Protein AF-H9FH58-F1 (afdb_monomer_lite)

Structure (mmCIF, N/CA/C/O backbone):
data_AF-H9FH58-F1
#
_entry.id   AF-H9FH58-F1
#
loop_
_atom_site.group_PDB
_atom_site.id
_atom_site.type_symbol
_atom_site.label_atom_id
_atom_site.label_alt_id
_atom_site.label_comp_id
_atom_site.label_asym_id
_atom_site.label_entity_id
_atom_site.label_seq_id
_atom_site.pdbx_PDB_ins_code
_atom_site.Cartn_x
_atom_site.Cartn_y
_atom_site.Cartn_z
_atom_site.occupancy
_atom_site.B_iso_or_equiv
_atom_site.auth_seq_id
_atom_site.auth_comp_id
_atom_site.auth_asym_id
_atom_site.auth_atom_id
_atom_site.pdbx_PDB_model_num
ATOM 1 N N . VAL A 1 1 ? -19.636 12.873 12.690 1.00 59.12 1 VAL A N 1
ATOM 2 C CA . VAL A 1 1 ? -19.027 14.026 13.394 1.00 59.12 1 VAL A CA 1
ATOM 3 C C . VAL A 1 1 ? -17.526 13.959 13.181 1.00 59.12 1 VAL A C 1
ATOM 5 O O . VAL A 1 1 ? -16.937 12.943 13.521 1.00 59.12 1 VAL A O 1
ATOM 8 N N . VAL A 1 2 ? -16.922 14.980 12.570 1.00 65.88 2 VAL A N 1
ATOM 9 C CA . VAL A 1 2 ? -15.457 15.122 12.539 1.00 65.88 2 VAL A CA 1
ATOM 10 C C . VAL A 1 2 ? -15.047 15.713 13.886 1.00 65.88 2 VAL A C 1
ATOM 12 O O . VAL A 1 2 ? -15.538 16.774 14.254 1.00 65.88 2 VAL A O 1
ATOM 15 N N . THR A 1 3 ? -14.199 15.019 14.644 1.00 78.94 3 THR A N 1
ATOM 16 C CA . THR A 1 3 ? -13.825 15.411 16.018 1.00 78.94 3 THR A CA 1
ATOM 17 C C . THR A 1 3 ? -12.783 16.532 16.076 1.00 78.94 3 THR A C 1
ATOM 19 O O . THR A 1 3 ? -12.449 16.999 17.159 1.00 78.94 3 THR A O 1
ATOM 22 N N . GLY A 1 4 ? -12.224 16.944 14.932 1.00 82.50 4 GLY A N 1
ATOM 23 C CA . GLY A 1 4 ? -11.118 17.908 14.847 1.00 82.50 4 GLY A CA 1
ATOM 24 C C . GLY A 1 4 ? -9.753 17.335 15.250 1.00 82.50 4 GLY A C 1
ATOM 25 O O . GLY A 1 4 ? -8.734 18.002 15.083 1.00 82.50 4 GLY A O 1
ATOM 26 N N . HIS A 1 5 ? -9.703 16.092 15.738 1.00 80.56 5 HIS A N 1
ATOM 27 C CA . HIS A 1 5 ? -8.453 15.431 16.087 1.00 80.56 5 HIS A CA 1
ATOM 28 C C . HIS A 1 5 ? -7.691 15.034 14.815 1.00 80.56 5 HIS A C 1
ATOM 30 O O . HIS A 1 5 ? -8.183 14.243 14.011 1.00 80.56 5 HIS A O 1
ATOM 36 N N . ARG A 1 6 ? -6.484 15.582 14.634 1.00 84.88 6 ARG A N 1
ATOM 37 C CA . ARG A 1 6 ? -5.589 15.264 13.515 1.00 84.88 6 ARG A CA 1
ATOM 38 C C . ARG A 1 6 ? -4.343 14.560 14.032 1.00 84.88 6 ARG A C 1
ATOM 40 O O . ARG A 1 6 ? -3.690 15.055 14.946 1.00 84.88 6 ARG A O 1
ATOM 47 N N . GLN A 1 7 ? -3.985 13.458 13.386 1.00 85.81 7 GLN A N 1
ATOM 48 C CA . GLN A 1 7 ? -2.741 12.737 13.628 1.00 85.81 7 GLN A CA 1
ATOM 49 C C . GLN A 1 7 ? -1.915 12.701 12.345 1.00 85.81 7 GLN A C 1
ATOM 51 O O . GLN A 1 7 ? -2.460 12.543 11.255 1.00 85.81 7 GLN A O 1
ATOM 56 N N . SER A 1 8 ? -0.602 12.856 12.488 1.00 87.75 8 SER A N 1
ATOM 57 C CA . SER A 1 8 ? 0.360 12.755 11.390 1.00 87.75 8 SER A CA 1
ATOM 58 C C . SER A 1 8 ? 1.288 11.585 11.662 1.00 87.75 8 SER A C 1
ATOM 60 O O . SER A 1 8 ? 1.743 11.445 12.792 1.00 87.75 8 SER A O 1
ATOM 62 N N . PHE A 1 9 ? 1.608 10.790 10.645 1.00 88.62 9 PHE A N 1
ATOM 63 C CA . PHE A 1 9 ? 2.511 9.642 10.748 1.00 8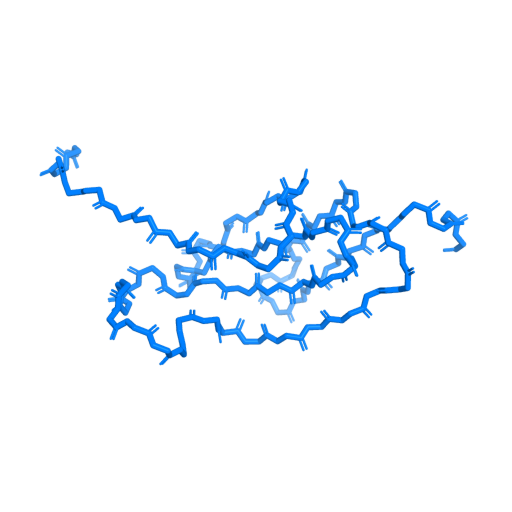8.62 9 PHE A CA 1
ATOM 64 C C . PHE A 1 9 ? 3.697 9.864 9.807 1.00 88.62 9 PHE A C 1
ATOM 66 O O . PHE A 1 9 ? 3.504 10.100 8.617 1.00 88.62 9 PHE A O 1
ATOM 73 N N . GLY A 1 10 ? 4.920 9.849 10.341 1.00 88.19 10 GLY A N 1
ATOM 74 C CA . GLY A 1 10 ? 6.125 10.116 9.551 1.00 88.19 10 GLY A CA 1
ATOM 75 C C . GLY A 1 10 ? 6.616 8.863 8.839 1.00 88.19 10 GLY A C 1
ATOM 76 O O . GLY A 1 10 ? 7.027 7.917 9.498 1.00 88.19 10 GLY A O 1
ATOM 77 N N . THR A 1 11 ? 6.597 8.837 7.513 1.00 89.69 11 THR A N 1
ATOM 78 C CA . THR A 1 11 ? 7.006 7.670 6.721 1.00 89.69 11 THR A CA 1
ATOM 79 C C . THR A 1 11 ? 8.486 7.733 6.337 1.00 89.69 11 THR A C 1
ATOM 81 O O . THR A 1 11 ? 9.113 8.786 6.382 1.00 89.69 11 THR A O 1
ATOM 84 N N . ASN A 1 12 ? 9.064 6.589 5.955 1.00 89.81 12 ASN A N 1
ATOM 85 C CA . ASN A 1 12 ? 10.462 6.526 5.498 1.00 89.81 12 ASN A CA 1
ATOM 86 C C . ASN A 1 12 ? 10.616 6.893 4.009 1.00 89.81 12 ASN A C 1
ATOM 88 O O . ASN A 1 12 ? 11.732 7.014 3.514 1.00 89.81 12 ASN A O 1
ATOM 92 N N . SER A 1 13 ? 9.503 6.983 3.279 1.00 95.81 13 SER A N 1
ATOM 93 C CA . SER A 1 13 ? 9.438 7.246 1.843 1.00 95.81 13 SER A CA 1
ATOM 94 C C . SER A 1 13 ? 8.043 7.763 1.476 1.00 95.81 13 SER A C 1
ATOM 96 O O . SER A 1 13 ? 7.108 7.633 2.276 1.00 95.81 13 SER A O 1
ATOM 98 N N . ASP A 1 14 ? 7.900 8.324 0.276 1.00 97.69 14 ASP A N 1
ATOM 99 C CA . ASP A 1 14 ? 6.630 8.841 -0.238 1.00 97.69 14 ASP A CA 1
ATOM 100 C C . ASP A 1 14 ? 5.589 7.719 -0.318 1.00 97.69 14 ASP A C 1
ATOM 102 O O . ASP A 1 14 ? 5.874 6.633 -0.830 1.00 97.69 14 ASP A O 1
ATOM 106 N N . VAL A 1 15 ? 4.385 7.971 0.197 1.00 97.75 15 VAL A N 1
ATOM 107 C CA . VAL A 1 15 ? 3.240 7.059 0.071 1.00 97.75 15 VAL A CA 1
ATOM 108 C C . VAL A 1 15 ? 2.558 7.331 -1.265 1.00 97.75 15 VAL A C 1
ATOM 110 O O . VAL A 1 15 ? 2.141 8.456 -1.523 1.00 97.75 15 VAL A O 1
ATOM 113 N N . LEU A 1 16 ? 2.457 6.305 -2.108 1.00 98.12 16 LEU A N 1
ATOM 114 C CA . LEU A 1 16 ? 1.916 6.403 -3.467 1.00 98.12 16 LEU A CA 1
ATOM 115 C C . LEU A 1 16 ? 0.548 5.726 -3.615 1.00 98.12 16 LEU A C 1
ATOM 117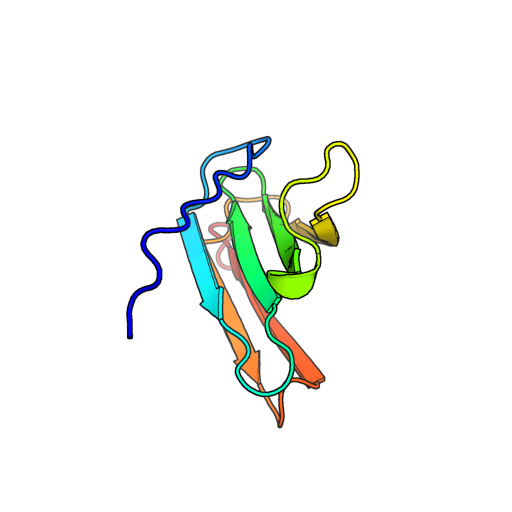 O O . LEU A 1 16 ? -0.221 6.096 -4.497 1.00 98.12 16 LEU A O 1
ATOM 121 N N . ALA A 1 17 ? 0.232 4.760 -2.750 1.00 98.25 17 ALA A N 1
ATOM 122 C CA . ALA A 1 17 ? -1.041 4.047 -2.754 1.00 98.25 17 ALA A CA 1
ATOM 123 C C . ALA A 1 17 ? -1.544 3.835 -1.326 1.00 98.25 17 ALA A C 1
ATOM 125 O O . ALA A 1 17 ? -0.751 3.567 -0.422 1.00 98.25 17 ALA A O 1
ATOM 126 N N . GLN A 1 18 ? -2.858 3.934 -1.120 1.00 97.81 18 GLN A N 1
ATOM 127 C CA . GLN A 1 18 ? -3.478 3.726 0.186 1.00 97.81 18 GLN A CA 1
ATOM 128 C C . GLN A 1 18 ? -4.813 2.996 0.056 1.00 97.81 18 GLN A C 1
ATOM 130 O O . GLN A 1 18 ? -5.571 3.258 -0.875 1.00 97.81 18 GLN A O 1
ATOM 135 N N . GLN A 1 19 ? -5.116 2.122 1.016 1.00 97.56 19 GLN A N 1
ATOM 136 C CA . GLN A 1 19 ? -6.423 1.476 1.133 1.00 97.56 19 GLN A CA 1
ATOM 137 C C . GLN A 1 19 ? -6.779 1.276 2.607 1.00 97.56 19 GLN A C 1
ATOM 139 O O . GLN A 1 19 ? -5.968 0.790 3.396 1.00 97.56 19 GLN A O 1
ATOM 144 N N . PHE A 1 20 ? -8.005 1.644 2.973 1.00 96.19 20 PHE A N 1
ATOM 145 C CA . PHE A 1 20 ? -8.526 1.476 4.327 1.00 96.19 20 PHE A CA 1
ATOM 146 C C . PHE A 1 20 ? -9.278 0.146 4.465 1.00 96.19 20 PHE A C 1
ATOM 148 O O . PHE A 1 20 ? -10.082 -0.189 3.590 1.00 96.19 20 PHE A O 1
ATOM 155 N N . ALA A 1 21 ? -9.010 -0.587 5.548 1.00 94.81 21 ALA A N 1
ATOM 156 C CA . ALA A 1 21 ? -9.810 -1.721 6.005 1.00 94.81 21 ALA A CA 1
ATOM 157 C C . ALA A 1 21 ? -10.973 -1.221 6.879 1.00 94.81 21 ALA A C 1
ATOM 159 O O . ALA A 1 21 ? -10.809 -0.355 7.735 1.00 94.81 21 ALA A O 1
ATOM 160 N N . LEU A 1 22 ? -12.161 -1.753 6.626 1.00 88.12 22 LEU A N 1
ATOM 161 C CA . LEU A 1 22 ? -13.420 -1.425 7.281 1.00 88.12 22 LEU A CA 1
ATOM 162 C C . LEU A 1 22 ? -13.689 -2.293 8.517 1.00 88.12 22 LEU A C 1
ATOM 164 O O . LEU A 1 22 ? -14.269 -1.786 9.476 1.00 88.12 22 LEU A O 1
ATOM 168 N N . MET A 1 23 ? -13.292 -3.571 8.518 1.00 90.56 23 MET A N 1
ATOM 169 C CA . MET A 1 23 ? -13.543 -4.485 9.647 1.00 90.56 23 MET A CA 1
ATOM 170 C C . MET A 1 23 ? -12.522 -4.276 10.763 1.00 90.56 23 MET A C 1
ATOM 172 O O . MET A 1 23 ? -12.867 -4.285 11.947 1.00 90.56 23 MET A O 1
ATOM 176 N N . VAL A 1 24 ? -11.265 -4.043 10.391 1.00 86.56 24 VAL A N 1
ATOM 177 C CA . VAL A 1 24 ? -10.207 -3.589 11.297 1.00 86.56 24 VAL A CA 1
ATOM 178 C C . VAL A 1 24 ? -9.713 -2.224 10.825 1.00 86.56 24 VAL A C 1
ATOM 180 O O . VAL A 1 24 ? -9.355 -2.111 9.664 1.00 86.56 24 VAL A O 1
ATOM 183 N N . PRO A 1 25 ? -9.664 -1.174 11.668 1.00 88.88 25 PRO A N 1
ATOM 184 C CA . PRO A 1 25 ? -9.352 0.197 11.238 1.00 88.88 25 PRO A CA 1
ATOM 185 C C . PRO A 1 25 ? -7.851 0.395 10.948 1.00 88.88 25 PRO A C 1
ATOM 187 O O . PRO A 1 25 ? -7.156 1.187 11.591 1.00 88.88 25 PRO A O 1
ATOM 190 N N . LEU A 1 26 ? -7.361 -0.363 9.970 1.00 92.25 26 LEU A N 1
ATOM 191 C CA . LEU A 1 26 ? -6.018 -0.348 9.430 1.00 92.25 26 LEU A CA 1
ATOM 192 C C . LEU A 1 26 ? -6.010 0.460 8.133 1.00 92.25 26 LEU A C 1
ATOM 194 O O . LEU A 1 26 ? -6.814 0.235 7.230 1.00 92.25 26 LEU A O 1
ATOM 198 N N . LEU A 1 27 ? -5.053 1.373 8.013 1.00 95.12 27 LEU A N 1
ATOM 199 C CA . LEU A 1 27 ? -4.747 2.045 6.755 1.00 95.12 27 LEU A CA 1
ATOM 200 C C . LEU A 1 27 ? -3.497 1.412 6.153 1.00 95.12 27 LEU A C 1
ATOM 202 O O . LEU A 1 27 ? -2.408 1.623 6.683 1.00 95.12 27 LEU A O 1
ATOM 206 N N . PHE A 1 28 ? -3.639 0.655 5.068 1.00 97.12 28 PHE A N 1
ATOM 207 C CA . PHE A 1 28 ? -2.512 0.108 4.314 1.00 97.12 28 PHE A CA 1
ATOM 208 C C . PHE A 1 28 ? -1.930 1.174 3.390 1.00 97.12 28 PHE A C 1
ATOM 210 O O . PHE A 1 28 ? -2.673 1.918 2.754 1.00 97.12 28 PHE A O 1
ATOM 217 N N . ASN A 1 29 ? -0.602 1.233 3.310 1.00 97.62 29 ASN A N 1
ATOM 218 C CA . ASN A 1 29 ? 0.150 2.229 2.556 1.00 97.62 29 ASN A CA 1
ATOM 219 C C . ASN A 1 29 ? 1.223 1.520 1.739 1.00 97.62 29 ASN A C 1
ATOM 221 O O . ASN A 1 29 ? 2.008 0.766 2.308 1.00 97.62 29 ASN A O 1
ATOM 225 N N . GLY A 1 30 ? 1.267 1.786 0.438 1.00 98.19 30 GLY A N 1
ATOM 226 C CA . GLY A 1 30 ? 2.355 1.406 -0.455 1.00 98.19 30 GLY A CA 1
ATOM 227 C C . GLY A 1 30 ? 3.259 2.602 -0.742 1.00 98.19 30 GLY A C 1
ATOM 228 O O . GLY A 1 30 ? 2.767 3.697 -1.029 1.00 98.19 30 GLY A O 1
ATOM 229 N N . CYS A 1 31 ? 4.572 2.402 -0.662 1.00 97.94 31 CYS A N 1
ATOM 230 C CA . CYS A 1 31 ? 5.564 3.464 -0.791 1.00 97.94 31 CYS A CA 1
ATOM 231 C C . CYS A 1 31 ? 6.405 3.395 -2.066 1.00 97.94 31 CYS A C 1
ATOM 233 O O . CYS A 1 31 ? 6.597 2.338 -2.670 1.00 97.94 31 CYS A O 1
ATOM 235 N N . ARG A 1 32 ? 7.025 4.535 -2.401 1.00 98.38 32 ARG A N 1
ATOM 236 C CA . ARG A 1 32 ? 8.053 4.648 -3.445 1.00 98.38 32 ARG A CA 1
ATOM 237 C C . ARG A 1 32 ? 9.249 3.721 -3.205 1.00 98.38 32 ARG A C 1
ATOM 239 O O . ARG A 1 32 ? 9.837 3.233 -4.163 1.00 98.38 32 ARG A O 1
ATOM 246 N N . SER A 1 33 ? 9.591 3.460 -1.946 1.00 97.75 33 SER A N 1
ATOM 247 C CA . SER A 1 33 ? 10.653 2.528 -1.546 1.00 97.75 33 SER A CA 1
ATOM 248 C C . SER A 1 33 ? 10.304 1.046 -1.712 1.00 97.75 33 SER A C 1
ATOM 250 O O . SER A 1 33 ? 11.129 0.211 -1.360 1.00 97.75 33 SER A O 1
ATOM 252 N N . GLY A 1 34 ? 9.085 0.712 -2.141 1.00 97.88 34 GLY A N 1
ATOM 253 C CA . GLY A 1 34 ? 8.593 -0.666 -2.162 1.00 97.88 34 GLY A CA 1
ATOM 254 C C . GLY A 1 34 ? 8.035 -1.155 -0.824 1.00 97.88 34 GLY A C 1
ATOM 255 O O . GLY A 1 34 ? 7.429 -2.220 -0.761 1.00 97.88 34 GLY A O 1
ATOM 256 N N . GLU A 1 35 ? 8.183 -0.380 0.256 1.00 97.56 35 GLU A N 1
ATOM 257 C CA . GLU A 1 35 ? 7.602 -0.728 1.554 1.00 97.56 35 GLU A CA 1
ATOM 258 C C . GLU A 1 35 ? 6.069 -0.701 1.484 1.00 97.56 35 GLU A C 1
ATOM 260 O O . GLU A 1 35 ? 5.472 0.268 1.012 1.00 97.56 35 GLU A O 1
ATOM 265 N N . ILE A 1 36 ? 5.442 -1.741 2.027 1.00 97.56 36 ILE A N 1
ATOM 266 C CA . ILE A 1 36 ? 4.021 -1.773 2.351 1.00 97.56 36 ILE A CA 1
ATOM 267 C C . ILE A 1 36 ? 3.887 -1.892 3.863 1.00 97.56 36 ILE A C 1
ATOM 269 O O . ILE A 1 36 ? 4.435 -2.813 4.471 1.00 97.56 36 ILE A O 1
ATOM 273 N N . PHE A 1 37 ? 3.148 -0.977 4.481 1.00 95.81 37 PHE A N 1
ATOM 274 C CA . PHE A 1 37 ? 2.870 -1.022 5.915 1.00 95.81 37 PHE A CA 1
ATOM 275 C C . PHE A 1 37 ? 1.434 -0.606 6.219 1.00 95.81 37 PHE A C 1
ATOM 277 O O . PHE A 1 37 ? 0.844 0.204 5.499 1.00 95.81 37 PHE A O 1
ATOM 284 N N . ALA A 1 38 ? 0.881 -1.118 7.315 1.00 95.19 38 ALA A N 1
ATOM 285 C CA . ALA A 1 38 ? -0.398 -0.667 7.842 1.00 95.19 38 ALA A CA 1
ATOM 286 C C . ALA A 1 38 ? -0.210 0.286 9.030 1.00 95.19 38 ALA A C 1
ATOM 288 O O . ALA A 1 38 ? 0.778 0.220 9.762 1.00 95.19 38 ALA A O 1
ATOM 289 N N . ILE A 1 39 ? -1.169 1.184 9.224 1.00 93.00 39 ILE A N 1
ATOM 290 C CA . ILE A 1 39 ? -1.295 2.024 10.418 1.00 93.00 39 ILE A CA 1
ATOM 291 C C . ILE A 1 39 ? -2.536 1.564 11.160 1.00 93.00 39 ILE A C 1
ATOM 293 O O . ILE A 1 39 ? -3.623 1.620 10.586 1.00 93.00 39 ILE A O 1
ATOM 297 N N . ASP A 1 40 ? -2.396 1.166 12.423 1.00 89.06 40 ASP A N 1
ATOM 298 C CA . ASP A 1 40 ? -3.557 1.001 13.298 1.00 89.06 40 ASP A CA 1
ATOM 299 C C . ASP A 1 40 ? -4.004 2.362 13.828 1.00 89.06 40 ASP A C 1
ATOM 301 O O . ASP A 1 40 ? -3.369 2.953 14.706 1.00 89.06 40 ASP A O 1
ATOM 305 N N . LEU A 1 41 ? -5.113 2.871 13.285 1.00 86.56 41 LEU A N 1
ATOM 306 C CA . LEU A 1 41 ? -5.629 4.194 13.637 1.00 86.56 41 LEU A CA 1
ATOM 307 C C . LEU A 1 41 ? -6.157 4.265 15.078 1.00 86.56 41 LEU A C 1
ATOM 309 O O . LEU A 1 41 ? -6.342 5.363 15.601 1.00 86.56 41 LEU A O 1
ATOM 313 N N . ARG A 1 42 ? -6.376 3.125 15.749 1.00 83.62 42 ARG A N 1
ATOM 314 C CA . ARG A 1 42 ? -6.815 3.087 17.157 1.00 83.62 42 ARG A CA 1
ATOM 315 C C . ARG A 1 42 ? -5.685 3.415 18.121 1.00 83.62 42 ARG A C 1
ATOM 317 O O . ARG A 1 42 ? -5.935 3.967 19.187 1.00 83.62 42 ARG A O 1
ATOM 324 N N . CYS A 1 43 ? -4.451 3.070 17.760 1.00 80.62 43 CYS A N 1
ATOM 325 C CA . CYS A 1 43 ? -3.288 3.222 18.634 1.00 80.62 43 CYS A CA 1
ATOM 326 C C . CYS A 1 43 ? -2.763 4.663 18.685 1.00 80.62 43 CYS A C 1
ATOM 328 O O . CYS A 1 43 ? -2.002 5.016 19.586 1.00 80.62 43 CYS A O 1
ATOM 330 N N . GLY A 1 44 ? -3.176 5.507 17.736 1.00 76.75 44 GLY A N 1
ATOM 331 C CA . GLY A 1 44 ? -2.651 6.856 17.571 1.00 76.75 44 GLY A CA 1
ATOM 332 C C . GLY A 1 44 ? -1.159 6.894 17.219 1.00 76.75 44 GLY A C 1
ATOM 333 O O . GLY A 1 44 ? -0.498 5.868 17.062 1.00 76.75 44 GLY A O 1
ATOM 334 N N . ASN A 1 45 ? -0.597 8.100 17.100 1.00 76.62 45 ASN A N 1
ATOM 335 C CA . ASN A 1 45 ? 0.842 8.273 16.885 1.00 76.62 45 ASN A CA 1
ATOM 336 C C . ASN A 1 45 ? 1.593 8.427 18.223 1.00 76.62 45 ASN A C 1
ATOM 338 O O . ASN A 1 45 ? 2.049 9.517 18.564 1.00 76.62 45 ASN A O 1
ATOM 342 N N . GLN A 1 46 ? 1.706 7.343 18.998 1.00 70.62 46 GLN A N 1
ATOM 343 C CA . GLN A 1 46 ? 2.408 7.336 20.296 1.00 70.62 46 GLN A CA 1
ATOM 344 C C . GLN A 1 46 ? 3.935 7.116 20.200 1.00 70.62 46 GLN A C 1
ATOM 346 O O . GLN A 1 46 ? 4.581 6.769 21.186 1.00 70.62 46 GLN A O 1
ATOM 351 N N . GLY A 1 47 ? 4.550 7.332 19.031 1.00 69.56 47 GLY A N 1
ATOM 352 C CA . GLY A 1 47 ? 5.999 7.198 18.841 1.00 69.56 47 GLY A CA 1
ATOM 353 C C . GLY A 1 47 ? 6.403 5.954 18.045 1.00 69.56 47 GLY A C 1
ATOM 354 O O . GLY A 1 47 ? 5.758 5.597 17.065 1.00 69.56 47 GLY A O 1
ATOM 355 N N . LYS A 1 48 ? 7.529 5.317 18.390 1.00 63.47 48 LYS A N 1
ATOM 356 C CA . LYS A 1 48 ? 8.073 4.187 17.611 1.00 63.47 48 LYS A CA 1
ATOM 357 C C . LYS A 1 48 ? 7.128 2.979 17.701 1.00 63.47 48 LYS A C 1
ATOM 359 O O . LYS A 1 48 ? 6.833 2.530 18.798 1.00 63.47 48 LYS A O 1
ATOM 364 N N . GLY A 1 49 ? 6.702 2.437 16.555 1.00 70.69 49 GLY A N 1
ATOM 365 C CA . GLY A 1 49 ? 5.920 1.189 16.496 1.00 70.69 49 GLY A CA 1
ATOM 366 C C . GLY A 1 49 ? 4.488 1.302 15.963 1.00 70.69 49 GLY A C 1
ATOM 367 O O . GLY A 1 49 ? 3.781 0.306 15.974 1.00 70.69 49 GLY A O 1
ATOM 368 N N . TRP A 1 50 ? 4.059 2.462 15.451 1.00 78.06 50 TRP A N 1
ATOM 369 C CA . TRP A 1 50 ? 2.716 2.623 14.859 1.00 78.06 50 TRP A CA 1
ATOM 370 C C . TRP A 1 50 ? 2.503 1.834 13.550 1.00 78.06 50 TRP A C 1
ATOM 372 O O . TRP A 1 50 ? 1.364 1.658 13.118 1.00 78.06 50 TRP A O 1
ATOM 382 N N . LYS A 1 51 ? 3.582 1.364 12.905 1.00 81.00 51 LYS A N 1
ATOM 383 C CA . LYS A 1 51 ? 3.504 0.493 11.725 1.00 81.00 51 LYS A CA 1
ATOM 384 C C . LYS A 1 51 ? 3.110 -0.922 12.151 1.00 81.00 51 LYS A C 1
ATOM 386 O O . LYS A 1 51 ? 3.939 -1.644 12.703 1.00 81.00 51 LYS A O 1
ATOM 391 N N . ALA A 1 52 ? 1.886 -1.326 11.837 1.00 73.38 52 ALA A N 1
ATOM 392 C CA . ALA A 1 52 ? 1.458 -2.718 11.870 1.00 73.38 52 ALA A CA 1
ATOM 393 C C . ALA A 1 52 ? 1.827 -3.375 10.535 1.00 73.38 52 ALA A C 1
ATOM 395 O O . ALA A 1 52 ? 1.476 -2.842 9.488 1.00 73.38 52 ALA A O 1
ATOM 396 N N . THR A 1 53 ? 2.512 -4.522 10.565 1.00 82.81 53 THR A N 1
ATOM 397 C CA . THR A 1 53 ? 2.947 -5.272 9.367 1.00 82.81 53 THR A CA 1
ATOM 398 C C . THR A 1 53 ? 3.896 -4.489 8.445 1.00 82.81 53 THR A C 1
ATOM 400 O O . THR A 1 53 ? 3.716 -3.309 8.152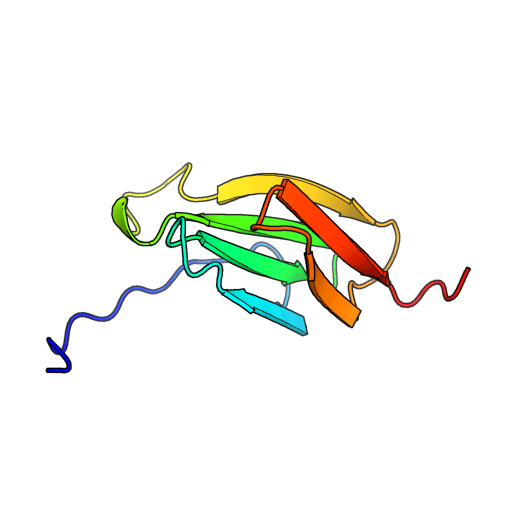 1.00 82.81 53 THR A O 1
ATOM 403 N N . ARG A 1 54 ? 4.960 -5.141 7.969 1.00 91.62 54 ARG A N 1
ATOM 404 C CA . ARG A 1 54 ? 5.893 -4.547 7.001 1.00 91.62 54 ARG A CA 1
ATOM 405 C C . ARG A 1 54 ? 6.245 -5.584 5.948 1.00 91.62 54 ARG A C 1
ATOM 407 O O . ARG A 1 54 ? 6.854 -6.598 6.273 1.00 91.62 54 ARG A O 1
ATOM 414 N N . LEU A 1 55 ? 5.836 -5.322 4.716 1.00 95.44 55 LEU A N 1
ATOM 415 C CA . LEU A 1 55 ? 6.152 -6.113 3.528 1.00 95.44 55 LEU A CA 1
ATOM 416 C C . LEU A 1 55 ? 6.954 -5.237 2.563 1.00 95.44 55 LEU A C 1
ATOM 418 O O . LEU A 1 55 ? 6.952 -4.011 2.697 1.00 95.44 55 LEU A O 1
ATOM 422 N N . PHE A 1 56 ? 7.646 -5.850 1.606 1.00 96.31 56 PHE A N 1
ATOM 423 C CA . PHE A 1 56 ? 8.510 -5.128 0.677 1.00 96.31 56 PHE A CA 1
ATOM 424 C C . PHE A 1 56 ? 8.398 -5.688 -0.736 1.00 96.31 56 PHE A C 1
ATOM 426 O O . PHE A 1 56 ? 8.448 -6.899 -0.936 1.00 96.31 56 PHE A O 1
ATOM 433 N N . HIS A 1 57 ? 8.282 -4.772 -1.689 1.00 96.50 57 HIS A N 1
ATOM 434 C CA . HIS A 1 57 ? 8.609 -4.959 -3.095 1.00 96.50 57 HIS A CA 1
ATOM 435 C C . HIS A 1 57 ? 9.989 -4.355 -3.387 1.00 96.50 57 HIS A C 1
ATOM 437 O O . HIS A 1 57 ? 10.456 -3.482 -2.654 1.00 96.50 57 HIS A O 1
ATOM 443 N N . ASP A 1 58 ? 10.611 -4.766 -4.492 1.00 96.44 58 ASP A N 1
ATOM 444 C CA . ASP A 1 58 ? 11.886 -4.198 -4.962 1.00 96.44 58 ASP A CA 1
ATOM 445 C C . ASP A 1 58 ? 11.702 -2.896 -5.764 1.00 96.44 58 ASP A C 1
ATOM 447 O O . ASP A 1 58 ? 12.672 -2.236 -6.142 1.00 96.44 58 ASP A O 1
ATOM 451 N N . SER A 1 59 ? 10.454 -2.515 -6.053 1.00 97.81 59 SER A N 1
ATOM 452 C CA . SER A 1 59 ? 10.109 -1.301 -6.790 1.00 97.81 59 SER A CA 1
ATOM 453 C C . SER A 1 59 ? 8.924 -0.575 -6.152 1.00 97.81 59 SER A C 1
ATOM 455 O O . SER A 1 59 ? 8.273 -1.093 -5.247 1.00 97.81 59 SER A O 1
ATOM 457 N N . ALA A 1 60 ? 8.655 0.656 -6.596 1.00 98.44 60 ALA A N 1
ATOM 458 C CA . ALA A 1 60 ? 7.602 1.474 -6.005 1.00 98.44 60 ALA A CA 1
ATOM 459 C C . ALA A 1 60 ? 6.232 0.798 -6.112 1.00 98.44 60 ALA A C 1
ATOM 461 O O . ALA A 1 60 ? 5.819 0.393 -7.200 1.00 98.44 60 ALA A O 1
ATOM 462 N N . VAL A 1 61 ? 5.512 0.747 -4.995 1.00 98.44 61 VAL A N 1
ATOM 463 C CA . VAL A 1 61 ? 4.161 0.186 -4.940 1.00 98.44 61 VAL A CA 1
ATOM 464 C C . VAL A 1 61 ? 3.192 1.167 -5.590 1.00 98.44 61 VAL A C 1
ATOM 466 O O . VAL A 1 61 ? 3.139 2.338 -5.216 1.00 98.44 61 VAL A O 1
ATOM 469 N N . THR A 1 62 ? 2.423 0.686 -6.561 1.00 98.12 62 THR A N 1
ATOM 470 C CA . THR A 1 62 ? 1.491 1.488 -7.368 1.00 98.12 62 THR A CA 1
ATOM 471 C C . THR A 1 62 ? 0.042 1.288 -6.956 1.00 98.12 62 THR A C 1
ATOM 473 O O . THR A 1 62 ? -0.776 2.189 -7.132 1.00 98.12 62 THR A O 1
ATOM 476 N N . SER A 1 63 ? -0.293 0.131 -6.382 1.00 98.12 63 SER A N 1
ATOM 477 C CA . SER A 1 63 ? -1.621 -0.129 -5.838 1.00 98.12 63 SER A CA 1
ATOM 478 C C . SER A 1 63 ? -1.560 -1.084 -4.649 1.00 98.12 63 SER A C 1
ATOM 480 O O . SER A 1 63 ? -0.681 -1.941 -4.566 1.00 98.12 63 SER A O 1
ATOM 482 N N . VAL A 1 64 ? -2.510 -0.926 -3.729 1.00 98.06 64 VAL A N 1
ATOM 483 C CA . VAL A 1 64 ? -2.780 -1.863 -2.636 1.00 98.06 64 VAL A CA 1
ATOM 484 C C . VAL A 1 64 ? -4.282 -2.113 -2.588 1.00 98.06 64 VAL A C 1
ATOM 486 O O . VAL A 1 64 ? -5.071 -1.176 -2.708 1.00 98.06 64 VAL A O 1
ATOM 489 N N . ARG A 1 65 ? -4.697 -3.371 -2.437 1.00 97.75 65 ARG A N 1
ATOM 490 C CA . ARG A 1 65 ? -6.108 -3.755 -2.388 1.00 97.75 65 ARG A CA 1
ATOM 491 C C . ARG A 1 65 ? -6.348 -4.824 -1.341 1.00 97.75 65 ARG A C 1
ATOM 493 O O . ARG A 1 65 ? -5.635 -5.817 -1.272 1.00 97.75 65 ARG A O 1
ATOM 500 N N . ILE A 1 66 ? -7.392 -4.617 -0.558 1.00 96.44 66 ILE A N 1
ATOM 501 C CA . ILE A 1 66 ? -7.834 -5.543 0.478 1.00 96.44 66 ILE A CA 1
ATOM 502 C C . ILE A 1 66 ? -8.907 -6.445 -0.136 1.00 96.44 66 ILE A C 1
ATOM 504 O O . ILE A 1 66 ? -9.814 -5.952 -0.809 1.00 96.44 66 ILE A O 1
ATOM 508 N N . LEU A 1 67 ? -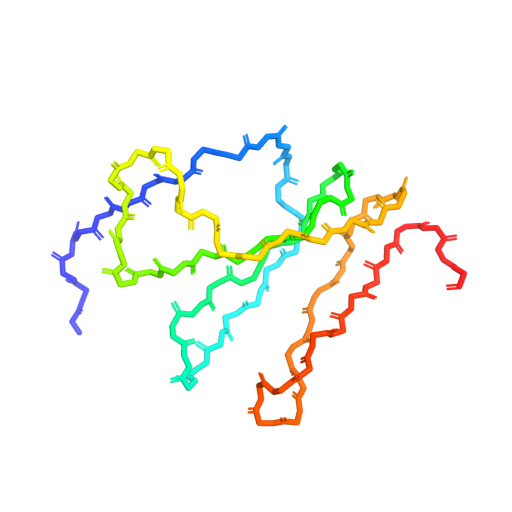8.771 -7.757 0.038 1.00 95.88 67 LEU A N 1
ATOM 509 C CA . LEU A 1 67 ? -9.598 -8.776 -0.609 1.00 95.88 67 LEU A CA 1
ATOM 510 C C . LEU A 1 67 ? -10.130 -9.787 0.415 1.00 95.88 67 LEU A C 1
ATOM 512 O O . LEU A 1 67 ? -9.537 -9.955 1.479 1.00 95.88 67 LEU A O 1
ATOM 516 N N . GLN A 1 68 ? -11.221 -10.470 0.041 1.00 93.31 68 GLN A N 1
ATOM 517 C CA . GLN A 1 68 ? -11.834 -11.601 0.761 1.00 93.31 68 GLN A CA 1
ATOM 518 C C . GLN A 1 68 ? -11.961 -11.350 2.271 1.00 93.31 68 GLN A C 1
ATOM 520 O O . GLN A 1 68 ? -11.179 -11.874 3.060 1.00 93.31 68 GLN A O 1
ATOM 525 N N . ASP A 1 69 ? -12.918 -10.503 2.657 1.00 92.31 69 ASP A N 1
ATOM 526 C CA . ASP A 1 69 ? -13.209 -10.182 4.065 1.00 92.31 69 ASP A CA 1
ATOM 527 C C . ASP A 1 69 ? -11.967 -9.748 4.862 1.00 92.31 69 ASP A C 1
ATOM 529 O O . ASP A 1 69 ? -11.762 -10.104 6.024 1.00 92.31 69 ASP A O 1
ATOM 533 N N . GLU A 1 70 ? -11.109 -8.976 4.193 1.00 92.06 70 GLU A N 1
ATOM 534 C CA . GLU A 1 70 ? -9.878 -8.404 4.745 1.00 92.06 70 GLU A CA 1
ATOM 535 C C . GLU A 1 70 ? -8.824 -9.427 5.177 1.00 92.06 70 GLU A C 1
ATOM 537 O O . GLU A 1 70 ? -7.918 -9.101 5.941 1.00 92.06 70 GLU A O 1
ATOM 542 N N . GLN A 1 71 ? -8.900 -10.651 4.650 1.00 92.50 71 GLN A N 1
ATOM 543 C CA . GLN A 1 71 ? -7.917 -11.702 4.919 1.00 92.50 71 GLN A CA 1
ATOM 544 C C . GLN A 1 71 ? -6.692 -11.631 4.003 1.00 92.50 71 GLN A C 1
ATOM 546 O O . GLN A 1 71 ? -5.652 -12.206 4.323 1.00 92.50 71 GLN A O 1
ATOM 551 N N . TYR A 1 72 ? -6.788 -10.923 2.874 1.00 95.06 72 TYR A N 1
ATOM 552 C CA . TYR A 1 72 ? -5.699 -10.832 1.904 1.00 95.06 72 TYR A CA 1
ATOM 553 C C . TYR A 1 72 ? -5.413 -9.392 1.515 1.00 95.06 7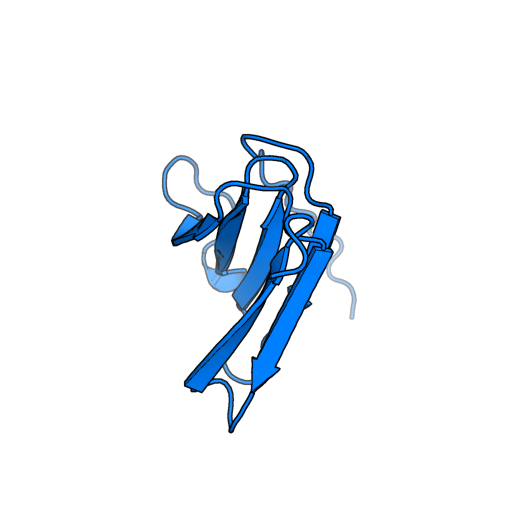2 TYR A C 1
ATOM 555 O O . TYR A 1 72 ? -6.318 -8.583 1.293 1.00 95.06 72 TYR A O 1
ATOM 563 N N . LEU A 1 73 ? -4.123 -9.108 1.368 1.00 96.25 73 LEU A N 1
ATOM 564 C CA . LEU A 1 73 ? -3.620 -7.878 0.790 1.00 96.25 73 LEU A CA 1
ATOM 565 C C . LEU A 1 73 ? -2.978 -8.206 -0.557 1.00 96.25 73 LEU A C 1
ATOM 567 O O . LEU A 1 73 ? -2.006 -8.953 -0.627 1.00 96.25 73 LEU A O 1
ATOM 571 N N . MET A 1 74 ? -3.528 -7.635 -1.619 1.00 97.12 74 MET A N 1
ATOM 572 C CA . MET A 1 74 ? -2.919 -7.612 -2.940 1.00 97.12 74 MET A CA 1
ATOM 573 C C . MET A 1 74 ? -2.156 -6.301 -3.109 1.00 97.12 74 MET A C 1
ATOM 575 O O . MET A 1 74 ? -2.642 -5.243 -2.707 1.00 97.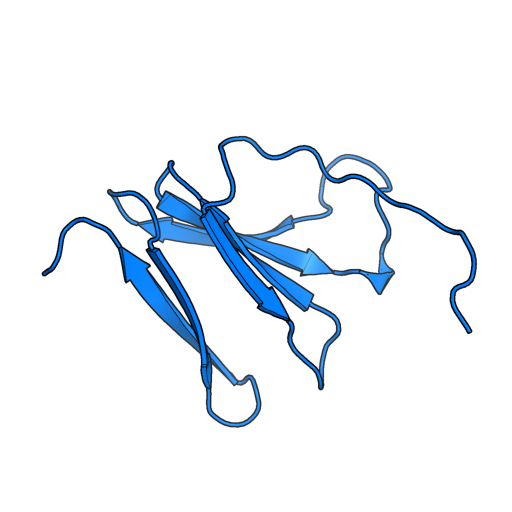12 74 MET A O 1
ATOM 579 N N . ALA A 1 75 ? -0.990 -6.359 -3.741 1.00 97.50 75 ALA A N 1
ATOM 580 C CA . ALA A 1 75 ? -0.236 -5.179 -4.126 1.00 97.50 75 ALA A CA 1
ATOM 581 C C . ALA A 1 75 ? 0.356 -5.351 -5.525 1.00 97.50 75 ALA A C 1
ATOM 583 O O . ALA A 1 75 ? 0.683 -6.465 -5.933 1.00 97.50 75 ALA A O 1
ATOM 584 N N . SER A 1 76 ? 0.475 -4.242 -6.250 1.00 97.81 76 SER A N 1
ATOM 585 C CA . SER A 1 76 ? 1.222 -4.157 -7.505 1.00 97.81 76 SER A CA 1
ATOM 586 C C . SER A 1 76 ? 2.334 -3.134 -7.362 1.00 97.81 76 SER A C 1
ATOM 588 O O . SER A 1 76 ? 2.187 -2.145 -6.638 1.00 97.81 76 SER A O 1
ATOM 590 N N . ASP A 1 77 ? 3.418 -3.328 -8.097 1.00 97.62 77 ASP A N 1
ATOM 591 C CA . ASP A 1 77 ? 4.542 -2.406 -8.123 1.00 97.62 77 ASP A CA 1
ATOM 592 C C . ASP A 1 77 ? 4.867 -1.943 -9.553 1.00 97.62 77 ASP A C 1
ATOM 594 O O . ASP A 1 77 ? 4.171 -2.280 -10.514 1.00 97.62 77 ASP A O 1
ATOM 598 N N . MET A 1 78 ? 5.882 -1.091 -9.693 1.00 97.62 78 MET A N 1
ATOM 599 C CA . MET A 1 78 ? 6.335 -0.579 -10.989 1.00 97.62 78 MET A CA 1
ATOM 600 C C . MET A 1 78 ? 7.201 -1.572 -11.776 1.00 97.62 78 MET A C 1
ATOM 602 O O . MET A 1 78 ? 7.556 -1.270 -12.915 1.00 97.62 78 MET A O 1
ATOM 606 N N . ALA A 1 79 ? 7.559 -2.734 -11.218 1.00 97.00 79 ALA A N 1
ATOM 607 C CA . ALA A 1 79 ? 8.353 -3.726 -11.938 1.00 97.00 79 ALA A CA 1
ATOM 608 C C . ALA A 1 79 ? 7.548 -4.371 -13.075 1.00 97.00 79 ALA A C 1
ATOM 610 O O . ALA A 1 79 ? 8.142 -4.785 -14.071 1.00 97.00 79 ALA A O 1
ATOM 611 N N . GLY A 1 80 ? 6.215 -4.420 -12.942 1.00 86.06 80 GLY A N 1
ATOM 612 C CA . GLY A 1 80 ? 5.296 -4.845 -14.002 1.00 86.06 80 GLY A CA 1
ATOM 613 C C . GLY A 1 80 ? 5.446 -6.315 -14.405 1.00 86.06 80 GLY A C 1
ATOM 614 O O . GLY A 1 80 ? 5.247 -6.640 -15.575 1.00 86.06 80 GLY A O 1
ATOM 615 N N . LYS A 1 81 ? 5.849 -7.172 -13.462 1.00 73.62 81 LYS A N 1
ATOM 616 C CA . LYS A 1 81 ? 6.081 -8.609 -13.661 1.00 73.62 81 LYS A CA 1
ATOM 617 C C . LYS A 1 81 ? 4.986 -9.453 -13.030 1.00 73.62 81 LYS A C 1
ATOM 619 O O . LYS A 1 81 ? 4.450 -9.025 -11.985 1.00 73.62 81 LYS A O 1
#

Radius of gyration: 13.08 Å; chains: 1; bounding box: 31×30×34 Å

Foldseek 3Di:
DPPPDDADDDDPAAFQEWDADDVQGWIWTWGQCQWIWIARPVVTCPDPDRTDDIDGDNGGWNYWDQDDNRPDIDTDGPVRD

InterPro domains:
  IPR036322 WD40-repeat-containing domain superfamily [SSF50978] (19-80)
  IPR052254 CUL4-DDB1 E3 ligase complex substrate receptor [PTHR44472] (2-81)

pLDDT: mean 90.19, std 9.49, range [59.12, 98.44]

Sequence (81 aa):
VVTGHRQSFGTNSDVLAQQFALMVPLLFNGCRSGEIFAIDLRCGNQGKGWKATRLFHDSAVTSVRILQDEQYLMASDMAGK

Secondary structure (DSSP, 8-state):
-----------SS-EEEEEE-SSS-EEEEEETTSEEEEEETTT-S-STT-EEEEEE-SS-EEEEEEETTTTEEEEEETT--

Organism: Macaca mulatta (NCBI:txid9544)